Protein AF-A0A1J3JY58-F1 (afdb_monomer)

Radius of gyration: 14.73 Å; Cα contacts (8 Å, |Δi|>4): 79; chains: 1; bounding box: 36×28×33 Å

Secondary structure (DSSP, 8-state):
-THHHHHHH------GGG--SPPTTT--EEEEESTTTT-SSGGG-SS----S----HHHHHHTTSEEEEE--SSSTT--S-TT-

Nearest PDB structures (foldseek):
  5a7m-assembly2_B  TM=9.075E-01  e=4.746E-03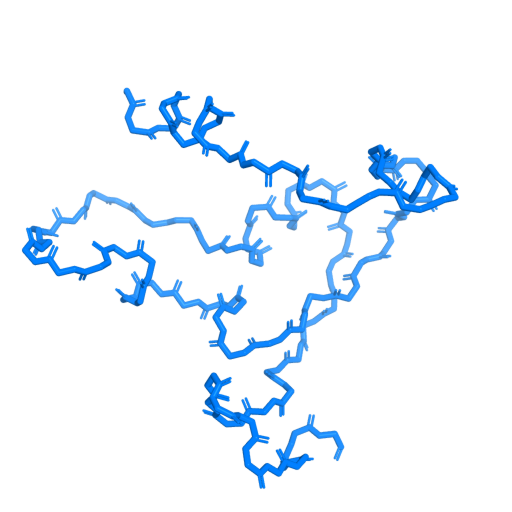  Trichoderma reesei
  7xtj-assembly1_A  TM=9.156E-01  e=7.167E-03  Aspergillus niger

pLDDT: mean 92.75, std 7.82, range [55.06, 98.31]

Mean predicted aligned error: 4.0 Å

Organism: Noccaea caerulescens (NCBI:txid107243)

Structure (mmCIF, N/CA/C/O backbone):
data_AF-A0A1J3JY58-F1
#
_entry.id   AF-A0A1J3JY58-F1
#
loop_
_atom_site.group_PDB
_atom_site.id
_atom_site.type_symbol
_atom_site.label_atom_id
_atom_site.label_alt_id
_atom_site.label_comp_id
_atom_site.label_asym_id
_atom_site.label_entity_id
_atom_site.label_seq_id
_atom_site.pdbx_PDB_ins_code
_atom_site.Cartn_x
_atom_site.Cartn_y
_atom_site.Cartn_z
_atom_site.occupancy
_atom_site.B_iso_or_equiv
_atom_site.auth_seq_id
_atom_site.auth_comp_id
_atom_site.auth_asym_id
_atom_site.auth_atom_id
_atom_site.pdbx_PDB_model_num
ATOM 1 N N . LEU A 1 1 ? 17.170 -5.816 2.858 1.00 88.19 1 LEU A N 1
ATOM 2 C CA . LEU A 1 1 ? 17.279 -4.350 2.727 1.00 88.19 1 LEU A CA 1
ATOM 3 C C . LEU A 1 1 ? 16.020 -3.716 2.156 1.00 88.19 1 LEU A C 1
ATOM 5 O O . LEU A 1 1 ? 15.436 -2.989 2.919 1.00 88.19 1 LEU A O 1
ATOM 9 N N . ALA A 1 2 ? 15.526 -4.003 0.939 1.00 90.94 2 ALA A N 1
ATOM 10 C CA . ALA A 1 2 ? 14.409 -3.268 0.287 1.00 90.94 2 ALA A CA 1
ATOM 11 C C . ALA A 1 2 ? 13.184 -2.858 1.154 1.00 90.94 2 ALA A C 1
ATOM 13 O O . ALA A 1 2 ? 12.603 -1.802 0.927 1.00 90.94 2 ALA A O 1
ATOM 14 N N . HIS A 1 3 ? 12.814 -3.645 2.166 1.00 93.00 3 HIS A N 1
ATOM 15 C CA . HIS A 1 3 ? 11.752 -3.313 3.123 1.00 93.00 3 HIS A CA 1
ATOM 16 C C . HIS A 1 3 ? 12.081 -2.119 4.050 1.00 93.00 3 HIS A C 1
ATOM 18 O O . HIS A 1 3 ? 11.219 -1.292 4.329 1.00 93.00 3 HIS A O 1
ATOM 24 N N . GLU A 1 4 ? 13.323 -2.000 4.520 1.00 96.69 4 GLU A N 1
ATOM 25 C CA . GLU A 1 4 ? 13.779 -0.929 5.420 1.00 96.69 4 GLU A CA 1
ATOM 26 C C . GLU A 1 4 ? 13.732 0.475 4.785 1.00 96.69 4 GLU A C 1
ATOM 28 O O . GLU A 1 4 ? 13.120 1.357 5.389 1.00 96.69 4 GLU A O 1
ATOM 33 N N . PRO A 1 5 ? 14.279 0.724 3.574 1.00 95.81 5 PRO A N 1
ATOM 34 C CA . PRO A 1 5 ? 14.175 2.025 2.934 1.00 95.81 5 PRO A CA 1
ATOM 35 C C . PRO A 1 5 ? 12.735 2.341 2.529 1.00 95.81 5 PRO A C 1
ATOM 37 O O . PRO A 1 5 ? 12.356 3.504 2.570 1.00 95.81 5 PRO A O 1
ATOM 40 N N . ALA A 1 6 ? 11.897 1.345 2.208 1.00 94.31 6 ALA A N 1
ATOM 41 C CA . ALA A 1 6 ? 10.467 1.586 2.007 1.00 94.31 6 ALA A CA 1
ATOM 42 C C . ALA A 1 6 ? 9.806 2.096 3.301 1.00 94.31 6 ALA A C 1
ATOM 44 O O . ALA A 1 6 ? 9.086 3.090 3.274 1.00 94.31 6 ALA A O 1
ATOM 45 N N . HIS A 1 7 ? 10.108 1.482 4.449 1.00 95.62 7 HIS A N 1
ATOM 46 C CA . HIS A 1 7 ? 9.616 1.936 5.754 1.00 95.62 7 HIS A CA 1
ATOM 47 C C . HIS A 1 7 ? 10.104 3.340 6.135 1.00 95.62 7 HIS A C 1
ATOM 49 O O . HIS A 1 7 ? 9.363 4.088 6.768 1.00 95.62 7 HIS A O 1
ATOM 55 N N . GLN A 1 8 ? 11.332 3.699 5.763 1.00 97.81 8 GLN A N 1
ATOM 56 C CA . GLN A 1 8 ? 11.922 5.005 6.072 1.00 97.81 8 GLN A CA 1
ATOM 57 C C . GLN A 1 8 ? 11.555 6.096 5.054 1.00 97.81 8 GLN A C 1
ATOM 59 O O . GLN A 1 8 ? 11.584 7.276 5.391 1.00 97.81 8 GLN A O 1
ATOM 64 N N . GLY A 1 9 ? 11.218 5.714 3.820 1.00 97.38 9 GLY A N 1
ATOM 65 C CA . GLY A 1 9 ? 10.930 6.631 2.717 1.00 97.38 9 GLY A CA 1
ATOM 66 C C . GLY A 1 9 ? 9.456 7.018 2.563 1.00 97.38 9 GLY A C 1
ATOM 67 O O . GLY A 1 9 ? 9.156 7.953 1.824 1.00 97.38 9 GLY A O 1
ATOM 68 N N . ILE A 1 10 ? 8.523 6.329 3.232 1.00 97.69 10 ILE A N 1
ATOM 69 C CA . ILE A 1 10 ? 7.095 6.687 3.207 1.00 97.69 10 ILE A CA 1
ATOM 70 C C . ILE A 1 10 ? 6.863 7.989 3.988 1.00 97.69 10 ILE A C 1
ATOM 72 O O . ILE A 1 10 ? 7.222 8.100 5.159 1.00 97.69 10 ILE A O 1
ATOM 76 N N . VAL A 1 11 ? 6.186 8.955 3.358 1.00 98.19 11 VAL A N 1
ATOM 77 C CA . VAL A 1 11 ? 5.877 10.266 3.951 1.00 98.19 11 VAL A CA 1
ATOM 78 C C . VAL A 1 11 ? 4.383 10.388 4.261 1.00 98.19 11 VAL A C 1
ATOM 80 O O . VAL A 1 11 ? 3.531 10.221 3.388 1.00 98.19 11 VAL A O 1
ATOM 83 N N . LEU A 1 12 ? 4.049 10.736 5.506 1.00 97.88 12 LEU A N 1
ATOM 84 C CA . LEU A 1 12 ? 2.678 11.029 5.930 1.00 97.88 12 LEU A CA 1
ATOM 85 C C . LEU A 1 12 ? 2.313 12.486 5.605 1.00 97.88 12 LEU A C 1
ATOM 87 O O . LEU A 1 12 ? 2.638 13.393 6.365 1.00 97.88 12 LEU A O 1
ATOM 91 N N . LEU A 1 13 ? 1.609 12.708 4.493 1.00 98.25 13 LEU A N 1
ATOM 92 C CA . LEU A 1 13 ? 1.255 14.061 4.032 1.00 98.25 13 LEU A CA 1
ATOM 93 C C . LEU A 1 13 ? 0.082 14.696 4.800 1.00 98.25 13 LEU A C 1
ATOM 95 O O . LEU 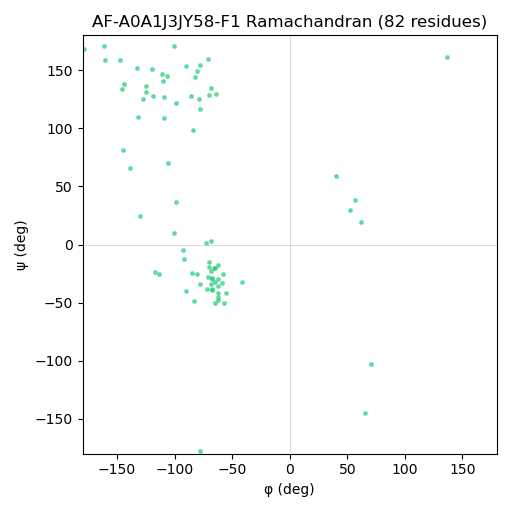A 1 13 ? 0.046 15.910 4.983 1.00 98.25 13 LEU A O 1
ATOM 99 N N . LYS A 1 14 ? -0.900 13.898 5.242 1.00 97.81 14 LYS A N 1
ATOM 100 C CA . LYS A 1 14 ? -2.097 14.379 5.953 1.00 97.81 14 LYS A CA 1
ATOM 101 C C . LYS A 1 14 ? -2.550 13.369 7.003 1.00 97.81 14 LYS A C 1
ATOM 103 O O . LYS A 1 14 ? -2.685 12.187 6.706 1.00 97.81 14 LYS A O 1
ATOM 108 N N . ASN A 1 15 ? -2.848 13.848 8.212 1.00 97.56 15 ASN A N 1
ATOM 109 C CA . ASN A 1 15 ? -3.421 13.039 9.292 1.00 97.56 15 ASN A CA 1
ATOM 110 C C . ASN A 1 15 ? -4.401 13.868 10.137 1.00 97.56 15 ASN A C 1
ATOM 112 O O . ASN A 1 15 ? -4.054 14.413 11.184 1.00 97.56 15 ASN A O 1
ATOM 116 N N . SER A 1 16 ? -5.633 14.007 9.654 1.00 97.75 16 SER A N 1
ATOM 117 C CA . SER A 1 16 ? -6.692 14.740 10.356 1.00 97.75 16 SER A CA 1
ATOM 118 C C . SER A 1 16 ? -7.357 13.850 11.408 1.00 97.75 16 SER A C 1
ATOM 120 O O . SER A 1 16 ? -7.503 12.653 11.197 1.00 97.75 16 SER A O 1
ATOM 122 N N . GLY A 1 17 ? -7.754 14.406 12.556 1.00 95.62 17 GLY A N 1
ATOM 123 C CA . GLY A 1 17 ? -8.533 13.666 13.563 1.00 95.62 17 GLY A CA 1
ATOM 124 C C . GLY A 1 17 ? -7.839 12.435 14.164 1.00 95.62 17 GLY A C 1
ATOM 125 O O . GLY A 1 17 ? -8.516 11.578 14.722 1.00 95.62 17 GLY A O 1
ATOM 126 N N . ARG A 1 18 ? -6.504 12.335 14.057 1.00 93.62 18 ARG A N 1
ATOM 127 C CA . ARG A 1 18 ? -5.718 11.166 14.496 1.00 93.62 18 ARG A CA 1
ATOM 128 C C . ARG A 1 18 ? -6.188 9.855 13.838 1.00 93.62 18 ARG A C 1
ATOM 130 O O . ARG A 1 18 ? -6.209 8.812 14.490 1.00 93.62 18 ARG A O 1
ATOM 137 N N . SER A 1 19 ? -6.569 9.906 12.557 1.00 95.50 19 SER A N 1
ATOM 138 C CA . SER A 1 19 ? -7.010 8.726 11.796 1.00 95.50 19 SER A CA 1
ATOM 139 C C . SER A 1 19 ? -5.953 7.620 11.732 1.00 95.50 19 SER A C 1
ATOM 141 O O . SER A 1 19 ? -6.301 6.442 11.742 1.00 95.50 19 SER A O 1
ATOM 143 N N . LEU A 1 20 ? -4.667 7.985 11.696 1.00 96.44 20 LEU A N 1
ATOM 144 C CA . LEU A 1 20 ? -3.544 7.053 11.804 1.00 96.44 20 LEU A CA 1
ATOM 145 C C . LEU A 1 20 ? -2.792 7.243 13.136 1.00 96.44 20 LEU A C 1
ATOM 147 O O . LEU A 1 20 ? -2.685 8.384 13.604 1.00 96.44 20 LEU A O 1
ATOM 151 N N . PRO A 1 21 ? -2.231 6.162 13.724 1.00 96.12 21 PRO A N 1
ATOM 152 C CA . PRO A 1 21 ? -2.149 4.795 13.188 1.00 96.12 21 PRO A CA 1
ATOM 153 C C . PRO A 1 21 ? -3.433 3.970 13.370 1.00 96.12 21 PRO A C 1
ATOM 155 O O . PRO A 1 21 ? -4.152 4.095 14.367 1.00 96.12 21 PRO A O 1
ATOM 158 N N . LEU A 1 22 ? -3.680 3.048 12.434 1.00 95.62 22 LEU A N 1
ATOM 159 C CA . LEU A 1 22 ? -4.732 2.047 12.593 1.00 95.62 22 LEU A CA 1
ATOM 160 C C . LEU A 1 22 ? -4.360 1.071 13.714 1.00 95.62 22 LEU A C 1
ATOM 162 O O . LEU A 1 22 ? -3.246 0.564 13.790 1.00 95.62 22 LEU A O 1
AT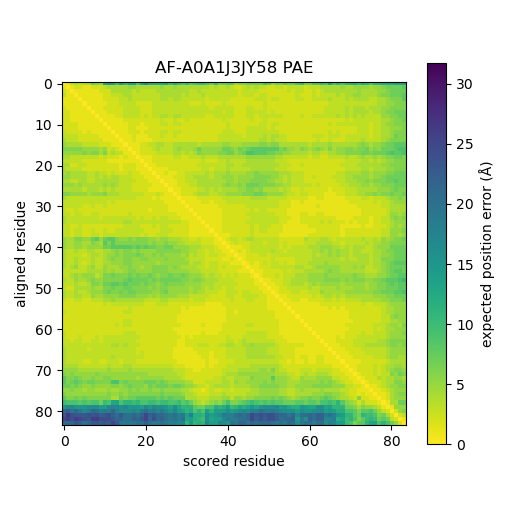OM 166 N N . SER A 1 23 ? -5.322 0.783 14.5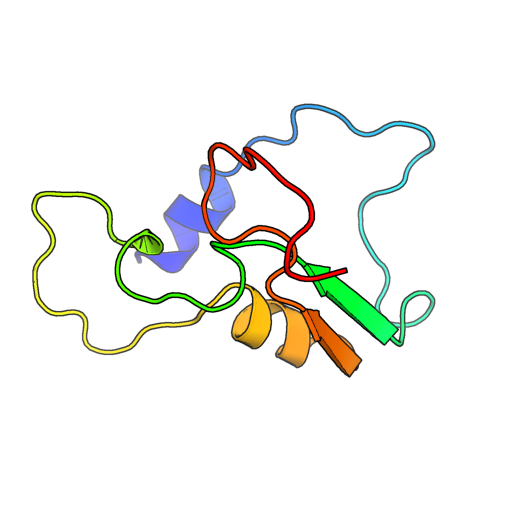87 1.00 95.00 23 SER A N 1
ATOM 167 C CA . SER A 1 23 ? -5.197 -0.268 15.602 1.00 95.00 23 SER A CA 1
ATOM 168 C C . SER A 1 23 ? -5.892 -1.545 15.128 1.00 95.00 23 SER A C 1
ATOM 170 O O . SER A 1 23 ? -7.110 -1.481 14.962 1.00 95.00 23 SER A O 1
ATOM 172 N N . PRO A 1 24 ? -5.206 -2.699 15.020 1.00 93.50 24 PRO A N 1
ATOM 173 C CA . PRO A 1 24 ? -5.834 -3.987 14.688 1.00 93.50 24 PRO A CA 1
ATOM 174 C C . PRO A 1 24 ? -6.941 -4.414 15.664 1.00 93.50 24 PRO A C 1
ATOM 176 O O . PRO A 1 24 ? -7.865 -5.139 15.307 1.00 93.50 24 PRO A O 1
ATOM 179 N N . ARG A 1 25 ? -6.889 -3.926 16.913 1.00 94.81 25 ARG A N 1
ATOM 180 C CA . ARG A 1 25 ? -7.923 -4.196 17.926 1.00 94.81 25 ARG A CA 1
ATOM 181 C C . ARG A 1 25 ? -9.231 -3.460 17.628 1.00 94.81 25 ARG A C 1
ATOM 183 O O . ARG A 1 25 ? -10.301 -4.021 17.863 1.00 94.81 25 ARG A O 1
ATOM 190 N N . ARG A 1 26 ? -9.130 -2.217 17.136 1.00 94.62 26 ARG A N 1
ATOM 191 C CA . ARG A 1 26 ? -10.278 -1.352 16.807 1.00 94.62 26 ARG A CA 1
ATOM 192 C C . ARG A 1 26 ? -10.753 -1.533 15.362 1.00 94.62 26 ARG A C 1
ATOM 194 O O . ARG A 1 26 ? -11.949 -1.583 15.120 1.00 94.62 26 ARG A O 1
ATOM 201 N N . HIS A 1 27 ? -9.827 -1.685 14.421 1.00 95.25 27 HIS A N 1
ATOM 202 C CA . HIS A 1 27 ? -10.075 -1.796 12.983 1.00 95.25 27 HIS A CA 1
ATOM 203 C C . HIS A 1 27 ? -9.873 -3.249 12.553 1.00 95.25 27 HIS A C 1
ATOM 205 O O . HIS A 1 27 ? -8.885 -3.603 11.917 1.00 95.25 27 HIS A O 1
ATOM 211 N N . ARG A 1 28 ? -10.796 -4.118 12.978 1.00 95.62 28 ARG A N 1
ATOM 212 C CA . ARG A 1 28 ? -10.696 -5.567 12.730 1.00 95.62 28 ARG A CA 1
ATOM 213 C C . ARG A 1 28 ? -10.927 -5.936 11.267 1.00 95.62 28 ARG A C 1
ATOM 215 O O . ARG A 1 28 ? -10.422 -6.959 10.817 1.00 95.62 28 ARG A O 1
ATOM 222 N N . THR A 1 29 ? -11.715 -5.124 10.562 1.00 97.19 29 THR A N 1
ATOM 223 C CA . THR A 1 29 ? -11.992 -5.267 9.132 1.00 97.19 29 THR A CA 1
ATOM 224 C C . THR A 1 29 ? -11.633 -3.969 8.419 1.00 97.19 29 THR A C 1
ATOM 226 O O . THR A 1 29 ? -12.030 -2.898 8.877 1.00 97.19 29 THR A O 1
ATOM 229 N N . VAL A 1 30 ? -10.880 -4.065 7.325 1.00 97.31 30 VAL A N 1
ATOM 230 C CA . VAL A 1 30 ? -10.410 -2.931 6.522 1.00 97.31 30 VAL A CA 1
ATOM 231 C C . VAL A 1 30 ? -10.795 -3.165 5.065 1.00 97.31 30 VAL A C 1
ATOM 233 O O . VAL A 1 30 ? -10.450 -4.194 4.486 1.00 97.31 30 VAL A O 1
ATOM 236 N N . ALA A 1 31 ? -11.505 -2.212 4.467 1.00 97.38 31 ALA A N 1
ATOM 237 C CA . ALA A 1 31 ? -11.714 -2.206 3.026 1.00 97.38 31 ALA A CA 1
ATOM 238 C C . ALA A 1 31 ? -10.451 -1.673 2.335 1.00 97.38 31 ALA A C 1
ATOM 240 O O . ALA A 1 31 ? -9.975 -0.584 2.657 1.00 97.38 31 ALA A O 1
ATOM 241 N N . VAL A 1 32 ? -9.906 -2.445 1.401 1.00 97.44 32 VAL A N 1
ATOM 242 C CA . VAL A 1 32 ? -8.733 -2.098 0.601 1.00 97.44 32 VAL A CA 1
ATOM 243 C C . VAL A 1 32 ? -9.224 -1.846 -0.822 1.00 97.44 32 VAL A C 1
ATOM 245 O O . VAL A 1 32 ? -9.669 -2.776 -1.491 1.00 97.44 32 VAL A O 1
ATOM 248 N N . ILE A 1 33 ? -9.208 -0.582 -1.249 1.00 95.25 33 ILE A N 1
ATOM 249 C CA . ILE A 1 33 ? -9.839 -0.142 -2.498 1.00 95.25 33 ILE A CA 1
ATOM 250 C C . ILE A 1 33 ? -8.826 0.585 -3.380 1.00 95.25 33 ILE A C 1
ATOM 252 O O . ILE A 1 33 ? -8.081 1.437 -2.894 1.00 95.25 33 ILE A O 1
ATOM 256 N N . GLY A 1 34 ? -8.832 0.281 -4.678 1.00 93.38 34 GLY A N 1
ATOM 257 C CA . GLY A 1 34 ? -8.152 1.074 -5.704 1.00 93.38 34 GLY A CA 1
ATOM 258 C C . GLY A 1 34 ? -7.380 0.241 -6.734 1.00 93.38 34 GLY A C 1
ATOM 259 O O . GLY A 1 34 ? -7.009 -0.901 -6.455 1.00 93.38 34 GLY A O 1
ATOM 260 N N . PRO A 1 35 ? -7.051 0.821 -7.900 1.00 93.00 35 PRO A N 1
ATOM 261 C CA . PRO A 1 35 ? -6.421 0.105 -9.014 1.00 93.00 35 PRO A CA 1
ATOM 262 C C . PRO A 1 35 ? -5.000 -0.397 -8.711 1.00 93.00 35 PRO A C 1
ATOM 264 O O . PRO A 1 35 ? -4.542 -1.329 -9.354 1.00 93.00 35 PRO A O 1
ATOM 267 N N . ASN A 1 36 ? -4.313 0.175 -7.713 1.00 95.25 36 ASN A N 1
ATOM 268 C CA . ASN A 1 36 ? -2.979 -0.264 -7.273 1.00 95.25 36 ASN A CA 1
ATOM 269 C C . ASN A 1 36 ? -3.003 -1.135 -6.004 1.00 95.25 36 ASN A C 1
ATOM 271 O O . ASN A 1 36 ? -1.969 -1.357 -5.378 1.00 95.25 36 ASN A O 1
ATOM 275 N N . SER A 1 37 ? -4.181 -1.564 -5.555 1.00 95.50 37 SER A N 1
ATOM 276 C CA . SER A 1 37 ? -4.314 -2.197 -4.242 1.00 95.50 37 SER A CA 1
ATOM 277 C C . SER A 1 37 ? -3.920 -3.677 -4.212 1.00 95.50 37 SER A C 1
ATOM 279 O O . SER A 1 37 ? -3.486 -4.156 -3.165 1.00 95.50 37 SER A O 1
ATOM 281 N N . ASP A 1 38 ? -4.004 -4.375 -5.347 1.00 96.12 38 ASP A N 1
ATOM 282 C CA . ASP A 1 38 ? -3.572 -5.768 -5.506 1.00 96.12 38 ASP A CA 1
ATOM 283 C C . ASP A 1 38 ? -2.851 -5.981 -6.846 1.00 96.12 38 ASP A C 1
ATOM 285 O O . ASP A 1 38 ? -3.348 -6.622 -7.766 1.00 96.12 38 ASP A O 1
ATOM 289 N N . VAL A 1 39 ? -1.687 -5.351 -6.990 1.00 92.38 39 VAL A N 1
ATOM 290 C CA . VAL A 1 39 ? -0.888 -5.355 -8.225 1.00 92.38 39 VAL A CA 1
ATOM 291 C C . VAL A 1 39 ? 0.568 -5.655 -7.907 1.00 92.38 39 VAL A C 1
ATOM 293 O O . VAL A 1 39 ? 1.036 -5.321 -6.826 1.00 92.38 39 VAL A O 1
ATOM 296 N N . THR A 1 40 ? 1.303 -6.252 -8.844 1.00 90.50 40 THR A N 1
ATOM 297 C CA . THR A 1 40 ? 2.742 -6.547 -8.685 1.00 90.50 40 THR A CA 1
ATOM 298 C C . THR A 1 40 ? 3.633 -5.742 -9.630 1.00 90.50 40 THR A C 1
ATOM 300 O O . THR A 1 40 ? 4.792 -5.497 -9.309 1.00 90.50 40 THR A O 1
ATOM 303 N N . GLU A 1 41 ? 3.106 -5.303 -10.776 1.00 90.50 41 GLU A N 1
ATOM 304 C CA . GLU A 1 41 ? 3.890 -4.629 -11.821 1.00 90.50 41 GLU A CA 1
ATOM 305 C C . GLU A 1 41 ? 4.085 -3.134 -11.556 1.00 90.50 41 GLU A C 1
ATOM 307 O O . GLU A 1 41 ? 5.207 -2.637 -11.587 1.00 90.50 41 GLU A O 1
ATOM 312 N N . THR A 1 42 ? 3.023 -2.393 -11.229 1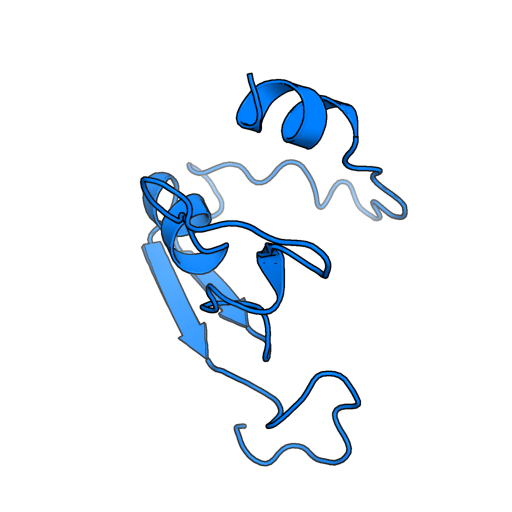.00 90.56 42 THR A N 1
ATOM 313 C CA . THR A 1 42 ? 3.144 -0.941 -10.995 1.00 90.56 42 THR A CA 1
ATOM 314 C C . THR A 1 42 ? 3.942 -0.611 -9.731 1.00 90.56 42 THR A C 1
ATOM 316 O O . THR A 1 42 ? 4.522 0.468 -9.640 1.00 90.56 42 THR A O 1
ATOM 319 N N . MET A 1 43 ? 4.032 -1.543 -8.776 1.00 89.38 43 MET A N 1
ATOM 320 C CA . MET A 1 43 ? 4.778 -1.365 -7.524 1.00 89.38 43 MET A CA 1
ATOM 321 C C . MET A 1 43 ? 6.294 -1.278 -7.711 1.00 89.38 43 MET A C 1
ATOM 323 O O . MET A 1 43 ? 6.966 -0.664 -6.885 1.00 89.38 43 MET A O 1
ATOM 327 N N . ILE A 1 44 ? 6.840 -1.921 -8.746 1.00 92.31 44 ILE A N 1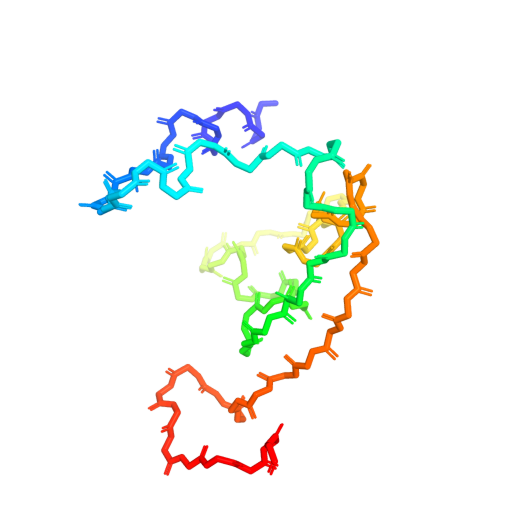
ATOM 328 C CA . ILE A 1 44 ? 8.293 -1.983 -8.975 1.00 92.31 44 ILE A CA 1
ATOM 329 C C . ILE A 1 44 ? 8.810 -0.870 -9.884 1.00 92.31 44 ILE A C 1
ATOM 331 O O . ILE A 1 44 ? 10.020 -0.736 -10.044 1.00 92.31 44 ILE A O 1
ATOM 335 N N . GLY A 1 45 ? 7.910 -0.047 -10.428 1.00 92.31 45 GLY A N 1
ATOM 336 C CA . GLY A 1 45 ? 8.268 1.093 -11.260 1.00 92.31 45 GLY A CA 1
ATOM 337 C C . GLY A 1 45 ? 8.936 0.682 -12.573 1.00 92.31 45 GLY A C 1
ATOM 338 O O . GLY A 1 45 ? 8.586 -0.320 -13.192 1.00 92.31 45 GLY A O 1
ATOM 339 N N . ASN A 1 46 ? 9.881 1.500 -13.025 1.00 94.19 46 ASN A N 1
ATOM 340 C CA . ASN A 1 46 ? 10.667 1.268 -14.232 1.00 94.19 46 ASN A CA 1
ATOM 341 C C . ASN A 1 46 ? 12.056 0.705 -13.892 1.00 94.19 46 ASN A C 1
ATOM 343 O O . ASN A 1 46 ? 12.449 0.641 -12.731 1.00 94.19 46 ASN A O 1
ATOM 347 N N . TYR A 1 47 ? 12.799 0.276 -14.920 1.00 94.12 47 TYR A N 1
ATOM 348 C CA . TYR A 1 47 ? 14.124 -0.349 -14.764 1.00 94.12 47 TYR A CA 1
ATOM 349 C C . TYR A 1 47 ? 14.137 -1.521 -13.765 1.00 94.12 47 TYR A C 1
ATOM 351 O O . TYR A 1 47 ? 15.146 -1.802 -13.118 1.00 94.12 47 TYR A O 1
ATOM 359 N N . ALA A 1 48 ? 13.006 -2.218 -13.641 1.00 93.88 48 ALA A N 1
ATOM 360 C CA . ALA A 1 48 ? 12.839 -3.286 -12.677 1.00 93.88 48 ALA A CA 1
ATOM 361 C C . ALA A 1 48 ? 13.346 -4.623 -13.234 1.00 93.88 48 ALA A C 1
ATOM 363 O O . ALA A 1 48 ? 12.948 -5.064 -14.312 1.00 93.88 48 ALA A O 1
ATOM 364 N N . GLY A 1 49 ? 14.213 -5.288 -12.472 1.00 91.81 49 GLY A N 1
ATOM 365 C CA . GLY A 1 49 ? 14.544 -6.694 -12.692 1.00 91.81 49 GLY A CA 1
ATOM 366 C C . GLY A 1 49 ? 13.459 -7.635 -12.156 1.00 91.81 49 GLY A C 1
ATOM 367 O O . GLY A 1 49 ? 12.442 -7.213 -11.605 1.00 91.81 49 GLY A O 1
ATOM 368 N N . LYS A 1 50 ? 13.698 -8.946 -12.262 1.00 92.12 50 LYS A N 1
ATOM 369 C CA . LYS A 1 50 ? 12.809 -9.966 -11.690 1.00 92.12 50 LYS A CA 1
ATOM 370 C C . LYS A 1 50 ? 13.038 -10.088 -10.181 1.00 92.12 50 LYS A C 1
ATOM 372 O O . LYS A 1 50 ? 14.121 -10.489 -9.758 1.00 92.12 50 LYS A O 1
ATOM 377 N N . ALA A 1 51 ? 12.026 -9.774 -9.373 1.00 91.19 51 ALA A N 1
ATOM 378 C CA . ALA A 1 51 ? 12.109 -9.939 -7.924 1.00 91.19 51 ALA A CA 1
ATOM 379 C C . ALA A 1 51 ? 11.921 -11.409 -7.512 1.00 91.19 51 ALA A C 1
ATOM 381 O O . ALA A 1 51 ? 11.249 -12.181 -8.197 1.00 91.19 51 ALA A O 1
ATOM 382 N N . CYS A 1 52 ? 12.474 -11.789 -6.357 1.00 93.12 52 CYS A N 1
ATOM 383 C CA . CYS A 1 52 ? 12.282 -13.129 -5.791 1.00 93.12 52 CYS A CA 1
ATOM 384 C C . CYS A 1 52 ? 10.837 -13.367 -5.326 1.00 93.12 52 CYS A C 1
ATOM 386 O O . CYS A 1 52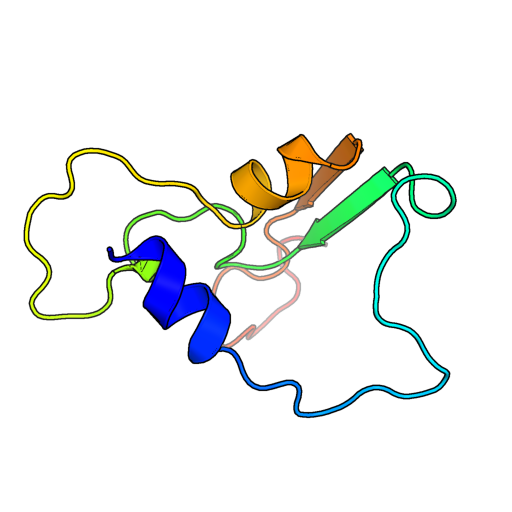 ? 10.346 -14.489 -5.387 1.00 93.12 52 CYS A O 1
ATOM 388 N N . ALA A 1 53 ? 10.175 -12.319 -4.832 1.00 92.38 53 ALA A N 1
ATOM 389 C CA . ALA A 1 53 ? 8.790 -12.342 -4.385 1.00 92.38 53 ALA A CA 1
ATOM 390 C C . ALA A 1 53 ? 8.225 -10.917 -4.340 1.00 92.38 53 ALA A C 1
ATOM 392 O O . ALA A 1 53 ? 8.973 -9.946 -4.211 1.00 92.38 53 ALA A O 1
ATOM 393 N N . TYR A 1 54 ? 6.899 -10.819 -4.388 1.00 93.25 54 TYR A N 1
ATOM 394 C CA . TYR A 1 54 ? 6.149 -9.573 -4.266 1.00 93.25 54 TYR A CA 1
ATOM 395 C C . TYR A 1 54 ? 5.214 -9.658 -3.060 1.00 93.25 54 TYR A C 1
ATOM 397 O O . TYR A 1 54 ? 4.777 -10.739 -2.667 1.00 93.25 54 TYR A O 1
ATOM 405 N N . THR A 1 55 ? 4.912 -8.517 -2.449 1.00 96.00 55 THR A N 1
ATOM 406 C CA . THR A 1 55 ? 3.844 -8.401 -1.453 1.00 96.00 55 THR A CA 1
ATOM 407 C C . THR A 1 55 ? 3.008 -7.190 -1.819 1.00 96.00 55 THR A C 1
ATOM 409 O O . THR A 1 55 ? 3.494 -6.066 -1.717 1.00 96.00 55 THR A O 1
ATOM 412 N N . THR A 1 56 ? 1.778 -7.425 -2.277 1.00 97.19 56 THR A N 1
ATOM 413 C CA . THR A 1 56 ? 0.855 -6.348 -2.663 1.00 97.19 56 THR A CA 1
ATOM 414 C C . THR A 1 56 ? 0.355 -5.588 -1.427 1.00 97.19 56 THR A C 1
ATOM 416 O O . THR A 1 56 ? 0.415 -6.127 -0.313 1.00 97.19 56 THR A O 1
ATOM 419 N N . PRO A 1 57 ? -0.158 -4.349 -1.561 1.00 96.75 57 PRO A N 1
ATOM 420 C CA . PRO A 1 57 ? -0.758 -3.633 -0.436 1.00 96.75 57 PRO A CA 1
ATOM 421 C C . PRO A 1 57 ? -1.880 -4.433 0.238 1.00 96.75 57 PRO A C 1
ATOM 423 O O . PRO A 1 57 ? -1.917 -4.509 1.468 1.00 96.75 57 PRO A O 1
ATOM 426 N N . LEU A 1 58 ? -2.739 -5.098 -0.547 1.00 98.31 58 LEU A N 1
ATOM 427 C CA . LEU A 1 58 ? -3.770 -6.003 -0.040 1.00 98.31 58 LEU A CA 1
ATOM 428 C C . LEU A 1 58 ? -3.159 -7.119 0.813 1.00 98.31 58 LEU A C 1
ATOM 430 O O . LEU A 1 58 ? -3.592 -7.317 1.950 1.00 98.31 58 LEU A O 1
ATOM 434 N N . GLN A 1 59 ? -2.134 -7.815 0.315 1.00 98.12 59 GLN A N 1
ATOM 435 C CA . GLN A 1 59 ? -1.459 -8.884 1.059 1.00 98.12 59 GLN A CA 1
ATOM 436 C C . GLN A 1 59 ? -0.789 -8.369 2.340 1.00 98.12 59 GLN A C 1
ATOM 438 O O . GLN A 1 59 ? -0.887 -9.013 3.384 1.00 98.12 59 GLN A O 1
ATOM 443 N N . GLY A 1 60 ? -0.134 -7.205 2.284 1.00 96.75 60 GLY A N 1
ATOM 444 C CA . GLY A 1 60 ? 0.513 -6.578 3.436 1.00 96.75 60 GLY A CA 1
ATOM 445 C C . GLY A 1 60 ? -0.482 -6.223 4.542 1.00 96.75 60 GLY A C 1
ATOM 446 O O . GLY A 1 60 ? -0.273 -6.587 5.698 1.00 96.75 60 GLY A O 1
ATOM 447 N N . ILE A 1 61 ? -1.601 -5.584 4.188 1.00 97.38 61 ILE A N 1
ATOM 448 C CA . ILE A 1 61 ? -2.657 -5.202 5.141 1.00 97.38 61 ILE A CA 1
ATOM 449 C C . ILE A 1 61 ? -3.369 -6.441 5.702 1.00 97.38 61 ILE A C 1
ATOM 451 O O . ILE A 1 61 ? -3.651 -6.498 6.902 1.00 97.38 61 ILE A O 1
ATOM 455 N N . SER A 1 62 ? -3.595 -7.464 4.870 1.00 97.56 62 SER A N 1
ATOM 456 C CA . SER A 1 62 ? -4.275 -8.710 5.266 1.00 97.56 62 SER A CA 1
ATOM 457 C C . SER A 1 62 ? -3.538 -9.497 6.354 1.00 97.56 62 SER A C 1
ATOM 459 O O . SER A 1 62 ? -4.147 -10.319 7.034 1.00 97.56 62 SER A O 1
ATOM 461 N N . ARG A 1 63 ? -2.243 -9.230 6.579 1.00 97.19 63 ARG A N 1
ATOM 462 C CA . ARG A 1 63 ? -1.486 -9.806 7.706 1.00 97.19 63 ARG A CA 1
ATOM 463 C C . ARG A 1 63 ? -1.913 -9.249 9.070 1.00 97.19 63 ARG A C 1
ATOM 465 O O . ARG A 1 63 ? -1.630 -9.883 10.082 1.00 97.19 63 ARG A O 1
ATOM 472 N N . TYR A 1 64 ? -2.571 -8.087 9.111 1.00 96.38 64 TYR A N 1
ATOM 473 C CA . TYR A 1 64 ? -2.896 -7.371 10.352 1.00 96.38 64 TYR A CA 1
ATOM 474 C C . TYR A 1 64 ? -4.398 -7.221 10.620 1.00 96.38 64 TYR A C 1
ATOM 476 O O . TYR A 1 64 ? -4.786 -7.034 11.773 1.00 96.38 64 TYR A O 1
ATOM 484 N N . ALA A 1 65 ? -5.244 -7.283 9.592 1.00 96.88 65 ALA A N 1
ATOM 485 C CA . ALA A 1 65 ? -6.696 -7.158 9.715 1.00 96.88 65 ALA A CA 1
ATOM 486 C C . ALA A 1 65 ? -7.411 -8.007 8.656 1.00 96.88 65 ALA A C 1
ATOM 488 O O . ALA A 1 65 ? -6.843 -8.311 7.609 1.00 96.88 65 ALA A O 1
ATOM 489 N N . LYS A 1 66 ? -8.683 -8.348 8.897 1.00 97.69 66 LYS A N 1
ATOM 490 C CA . LYS A 1 66 ? -9.533 -8.941 7.858 1.00 97.69 66 LYS A CA 1
ATOM 491 C C . LYS A 1 66 ? -9.720 -7.912 6.745 1.00 97.69 66 LYS A C 1
ATOM 493 O O . LYS A 1 66 ? -10.098 -6.776 7.025 1.00 97.69 66 LYS A O 1
ATOM 498 N N . THR A 1 67 ? -9.495 -8.293 5.499 1.00 97.88 67 THR A N 1
ATOM 499 C CA . THR A 1 67 ? -9.634 -7.381 4.362 1.00 97.88 67 THR A CA 1
ATOM 500 C C . THR A 1 67 ? -10.877 -7.691 3.542 1.00 97.88 67 THR A C 1
ATOM 502 O O . THR A 1 67 ? -11.302 -8.839 3.419 1.00 97.88 67 THR A O 1
ATOM 505 N N . ILE A 1 68 ? -11.488 -6.636 3.010 1.00 97.56 68 ILE A N 1
ATOM 506 C CA . ILE A 1 68 ? -12.470 -6.707 1.926 1.00 97.56 68 ILE A CA 1
ATOM 507 C C . ILE A 1 68 ? -11.860 -5.912 0.780 1.00 97.56 68 ILE A C 1
ATOM 509 O O . ILE A 1 68 ? -11.429 -4.780 0.991 1.00 97.56 68 ILE A O 1
ATOM 513 N N . HIS A 1 69 ? -11.777 -6.501 -0.404 1.00 96.38 69 HIS A N 1
ATOM 514 C CA . HIS A 1 69 ? -11.104 -5.887 -1.543 1.00 96.38 69 HIS A CA 1
ATOM 515 C C . HIS A 1 69 ? -12.100 -5.475 -2.621 1.00 96.38 69 HIS A C 1
ATOM 517 O O . HIS A 1 69 ? -13.062 -6.196 -2.876 1.00 96.38 69 HIS A O 1
ATOM 523 N N . GLN A 1 70 ? -11.861 -4.313 -3.230 1.00 94.00 70 GLN A N 1
ATOM 524 C CA . GLN A 1 70 ? -12.538 -3.861 -4.443 1.00 94.00 70 GLN A CA 1
ATOM 525 C C . GLN A 1 70 ? -11.554 -3.081 -5.318 1.00 94.00 70 GLN A C 1
ATOM 527 O O . GLN A 1 70 ? -10.804 -2.237 -4.826 1.00 94.00 70 GLN A O 1
ATOM 532 N N . ALA A 1 71 ? -11.583 -3.298 -6.632 1.00 90.44 71 ALA A N 1
ATOM 533 C CA . ALA A 1 71 ? -10.739 -2.530 -7.551 1.00 90.44 71 ALA A CA 1
ATOM 534 C C . ALA A 1 71 ? -11.121 -1.035 -7.571 1.00 90.44 71 ALA A C 1
ATOM 536 O O . ALA A 1 71 ? -10.254 -0.168 -7.700 1.00 90.44 71 ALA A O 1
ATOM 537 N N . GLY A 1 72 ? -12.406 -0.717 -7.378 1.00 91.31 72 GLY A N 1
ATOM 538 C CA . GLY A 1 72 ? -12.920 0.646 -7.477 1.00 91.31 72 GLY A CA 1
ATOM 539 C C . GLY A 1 72 ? -12.921 1.115 -8.930 1.00 91.31 72 GLY A C 1
ATOM 540 O O . GLY A 1 72 ? -13.786 0.729 -9.706 1.00 91.31 72 GLY A O 1
ATOM 541 N N . CYS A 1 73 ? -11.959 1.947 -9.324 1.00 90.44 73 CYS A N 1
ATOM 542 C CA . CYS A 1 73 ? -11.864 2.430 -10.704 1.00 90.44 73 CYS A CA 1
ATOM 543 C C . CYS A 1 73 ? -10.992 1.502 -11.568 1.00 90.44 73 CYS A C 1
ATOM 545 O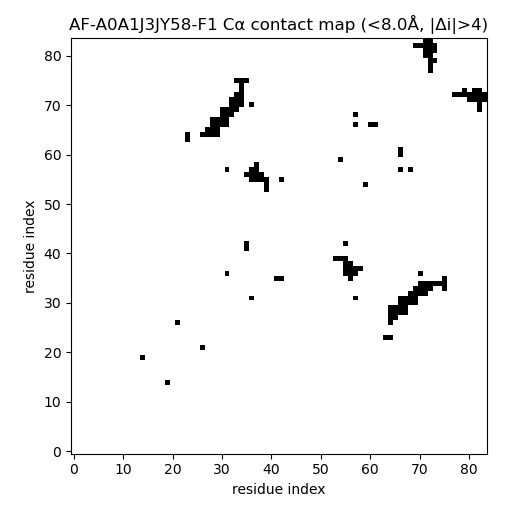 O . CYS A 1 73 ? -10.057 0.882 -11.069 1.00 90.44 73 CYS A O 1
ATOM 547 N N . ALA A 1 74 ? -11.229 1.485 -12.884 1.00 87.62 74 ALA A N 1
ATOM 548 C CA . ALA A 1 74 ? -10.456 0.673 -13.835 1.00 87.62 74 ALA A CA 1
ATOM 549 C C . ALA A 1 74 ? -8.968 1.076 -13.951 1.00 87.62 74 ALA A C 1
ATOM 551 O O . ALA A 1 74 ? -8.143 0.289 -14.402 1.00 87.62 74 ALA A O 1
ATOM 552 N N . GLY A 1 75 ? -8.609 2.299 -13.555 1.00 88.50 75 GLY A N 1
ATOM 553 C CA . GLY A 1 75 ? -7.236 2.795 -13.607 1.00 88.50 75 GLY A CA 1
ATOM 554 C C . GLY A 1 75 ? -7.025 4.007 -12.706 1.00 88.50 75 GLY A C 1
ATOM 555 O O . GLY A 1 75 ? -7.981 4.574 -12.174 1.00 88.50 75 GLY A O 1
ATOM 556 N N . VAL A 1 76 ? -5.764 4.415 -12.541 1.00 90.31 76 VAL A N 1
ATOM 557 C CA . VAL A 1 76 ? -5.356 5.468 -11.587 1.00 90.31 76 VAL A CA 1
ATOM 558 C C . VAL A 1 76 ? -5.965 6.841 -11.877 1.00 90.31 76 VAL A C 1
ATOM 560 O O . VAL A 1 76 ? -6.212 7.598 -10.947 1.00 90.31 76 VAL A O 1
ATOM 563 N N . ALA A 1 77 ? -6.256 7.143 -13.147 1.00 91.31 77 ALA A N 1
ATOM 564 C CA . ALA A 1 77 ? -6.917 8.385 -13.548 1.00 91.31 77 ALA A CA 1
ATOM 565 C C . ALA A 1 77 ? -8.397 8.444 -13.126 1.00 91.31 77 ALA A C 1
ATOM 567 O O . ALA A 1 77 ? -8.990 9.515 -13.171 1.00 91.31 77 ALA A O 1
ATOM 568 N N . CYS A 1 78 ? -8.985 7.300 -12.748 1.00 89.88 78 CYS A N 1
ATOM 569 C CA . CYS A 1 78 ? -10.371 7.146 -12.308 1.00 89.88 78 CYS A CA 1
ATOM 570 C C . CYS A 1 78 ? -11.384 7.980 -13.126 1.00 89.88 78 CYS A C 1
ATOM 572 O O . CYS A 1 78 ? -12.109 8.813 -12.594 1.00 89.88 78 CYS A O 1
ATOM 574 N N . ALA A 1 79 ? -11.453 7.744 -14.440 1.00 86.81 79 ALA A N 1
ATOM 575 C CA . ALA A 1 79 ? -12.368 8.468 -15.334 1.00 86.81 79 ALA A CA 1
ATOM 576 C C . ALA A 1 79 ? -13.856 8.068 -15.180 1.00 86.81 79 ALA A C 1
ATOM 578 O O . ALA A 1 79 ? -14.712 8.560 -15.910 1.00 86.81 79 ALA A O 1
ATOM 579 N N . GLY A 1 80 ? -14.173 7.151 -14.265 1.00 77.06 80 GLY A N 1
ATOM 580 C CA . GLY A 1 80 ? -15.529 6.687 -14.003 1.00 77.06 80 GLY A CA 1
ATOM 581 C C . GLY A 1 80 ? -15.579 5.660 -12.876 1.00 77.06 80 GLY A C 1
ATOM 582 O O . GLY A 1 80 ? -14.555 5.108 -12.469 1.00 77.06 80 GLY A O 1
ATOM 583 N N . ASN A 1 81 ? -16.792 5.371 -12.409 1.00 68.81 81 ASN A N 1
ATOM 584 C CA . ASN A 1 81 ? -17.043 4.560 -11.213 1.00 68.81 81 ASN A CA 1
ATOM 585 C C . ASN A 1 81 ? -17.396 3.105 -11.557 1.00 68.81 81 ASN A C 1
ATOM 587 O O . ASN A 1 81 ? -18.244 2.509 -10.913 1.00 68.81 81 ASN A O 1
ATOM 591 N N . GLN A 1 82 ? -16.776 2.533 -12.591 1.00 63.06 82 GLN A N 1
ATOM 592 C CA . GLN A 1 82 ? -17.208 1.257 -13.188 1.00 63.06 82 GLN A CA 1
ATOM 593 C C . GLN A 1 82 ? -17.009 0.008 -12.296 1.00 63.06 82 GLN A C 1
ATOM 595 O O . GLN A 1 82 ? -17.288 -1.101 -12.740 1.00 63.06 82 GLN A O 1
ATOM 600 N N . GLY A 1 83 ? -16.525 0.170 -11.061 1.00 59.91 83 GLY A N 1
ATOM 601 C CA . GLY A 1 83 ? -16.379 -0.893 -10.060 1.00 59.91 83 GLY A CA 1
ATOM 602 C C . GLY A 1 83 ? -16.976 -0.544 -8.692 1.00 59.91 83 GLY A C 1
ATOM 603 O O . GLY A 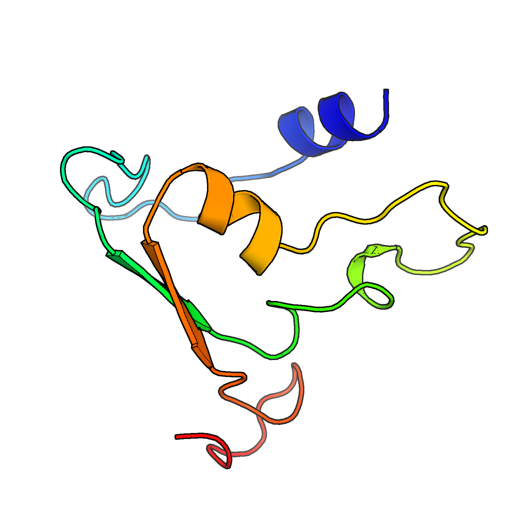1 83 ? -16.519 -1.087 -7.686 1.00 59.91 83 GLY A O 1
ATOM 604 N N . PHE A 1 84 ? -17.959 0.365 -8.662 1.00 55.06 84 PHE A N 1
ATOM 605 C CA . PHE A 1 84 ? -18.907 0.560 -7.560 1.00 55.06 84 PHE A CA 1
ATOM 606 C C . PHE A 1 84 ? -20.332 0.272 -8.028 1.00 55.06 84 PHE A C 1
ATOM 608 O O . PHE A 1 84 ? -20.646 0.621 -9.188 1.00 55.06 84 PHE A O 1
#

Solvent-accessible surface area (backbone atoms only — not comparable to full-atom values): 5513 Å² total; per-residue (Å²): 111,79,68,57,60,51,68,71,65,64,76,88,88,78,72,68,93,65,64,64,79,81,48,52,88,79,45,46,65,42,79,45,68,30,58,74,29,78,44,71,64,80,77,57,61,74,97,61,77,88,70,96,74,84,78,27,60,48,60,59,49,47,75,62,25,48,69,47,79,44,50,35,26,93,41,90,83,49,93,50,65,86,50,112

Foldseek 3Di:
DVVVCVVVVDDDPDQPPNPDDDDCVVCQEDEQEAQQQADFPVVQPPPDDDDPDDAGNVNVVVVRHHYDYWHQAPDPVRPDRVGD

InterPro domains:
  IPR002772 Glycoside hydrolase family 3 C-terminal domain [PF01915] (10-67)
  IPR036881 Glycoside hydrolase family 3 C-terminal domain superfamily [G3DSA:3.40.50.1700] (1-80)
  IPR036881 Glycoside hydrolase family 3 C-terminal domain superfamily [SSF52279] (10-69)
  IPR044993 Beta-D-xylosidase [PTHR42721] (1-82)

Sequence (84 aa):
LAHEPAHQGIVLLKNSGRSLPLSPRRHRTVAVIGPNSDVTETMIGNYAGKACAYTTPLQGISRYAKTIHQAGCAGVACAGNQGF